Protein 3MY2 (pdb70)

B-factor: mean 43.77, std 11.87, range [20.0, 90.21]

Foldseek 3Di:
DKDKDADDWDADVVQRKIKGAWIWMWDADPVRHTFKIWTARMWMAHPQAIKGAAFIKIATDDPPAQFGIKTFGIKDAGPVFQKIKDQAWMKTQGDPWIKIEGMIDGSVVNDDDHDGPMDIPVDD

GO terms:
  GO:0042802 identical protein binding (F, IPI)
  GO:0005515 protein binding (F, IPI)
  GO:0005886 plasma membrane (C, IDA)
  GO:0016020 membrane (C, IDA)
  GO:0030288 outer membrane-bounded periplasmic space (C, IDA)
  GO:1990351 transporter complex (C, IDA)
  GO:0017089 glycol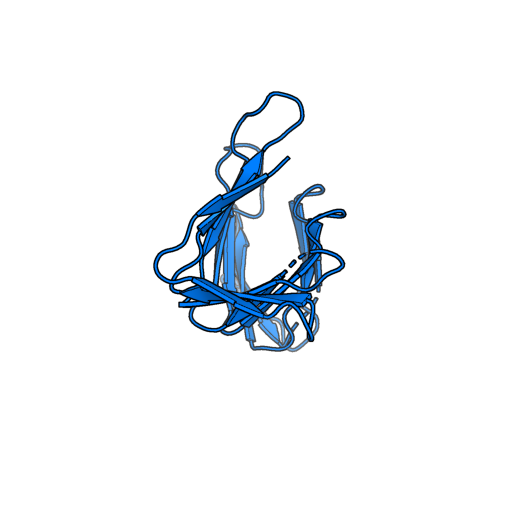ipid transfer activity (F, IMP)
  GO:0015920 lipopolysaccharide transport (P, IMP)

Secondary structure (DSSP, 8-state):
-EEEE-SSEEEETTTTEEEEES-EEEEE-TT--EEEEEE-SEEEE-TT--EEEEEEEEEE-SSS-SEEEEEEEEEEE-TTT-EEE-SSEEEEEESS-EEEEE--EETTTTEE---EEEEETT--

Nearest PDB structures (foldseek):
  3my2-assembly1_A  TM=1.008E+00  e=7.962E-23  Escherichia coli str. K-12 substr. MG1655
  4b54-assembly1_B  TM=1.001E+00  e=1.037E-19  Escherichia coli
  6mit-assembly2_H  TM=9.688E-01  e=2.157E-16  Enterobacter cloacae subsp. cloacae ATCC 13047
  6mjp-assembly1_C  TM=9.507E-01  e=2.304E-07  Vibrio cholerae
  6mjp-assembly1_G  TM=6.321E-01  e=1.123E-01  Vibrio cholerae

Sequence (124 aa):
SYRLIAQQHVEYYSDDQAVSWFTQPVLTTFDKDKIPTWSVKADKAKLTNDRLYLYGHVEVNALVPDSQLRRITTDNAQINLVTQDVTSEDLVTLYGTTFNSSGLKRGNLRSKNAELIEKVRTSYEI

Organism: Escherichia coli (strain K12) (NCBI:txid83333)

InterPro domains:
  IPR010664 Lipopolysaccharide assembly, LptC-related [PF06835] (9-183)
  IPR026265 Lipopolysaccharide export system protein LptC [MF_01915] (5-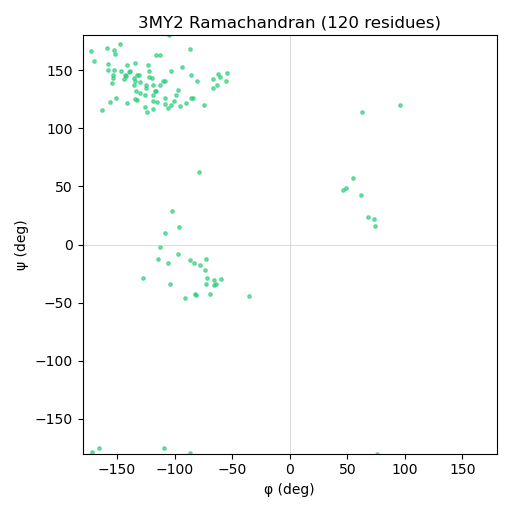185)
  IPR026265 Lipopolysaccharide export system protein LptC [PIRSF028513] (1-185)
  IPR026265 Lipopolysaccharide export system protein LptC [TIGR04409] (6-182)
  IPR052363 Lipopolysaccharide export system LptC [PTHR37481] (1-187)

Radius of gyration: 14.78 Å; Cα contacts (8 Å, |Δi|>4): 318; chains: 1; bounding box: 48×32×33 Å

Structure (mmCIF, N/CA/C/O backbone):
data_3MY2
#
_entry.id   3MY2
#
_cell.length_a   94.210
_cell.length_b   94.210
_cell.length_c   60.440
_cell.angle_alpha   90.00
_cell.angle_beta   90.00
_cell.angle_gamma   90.00
#
_symmetry.space_group_name_H-M   'P 43 21 2'
#
loop_
_entity.id
_entity.type
_entity.pdbx_description
1 polymer 'Lipopolysaccharide export system protein lptC'
2 water water
#
loop_
_atom_site.group_PDB
_atom_site.id
_atom_site.type_symbol
_atom_site.label_atom_id
_atom_site.label_alt_id
_atom_site.label_comp_id
_atom_site.label_asym_id
_atom_site.label_entity_id
_atom_site.label_seq_id
_atom_site.pdbx_PDB_ins_code
_atom_site.Cartn_x
_atom_site.Cartn_y
_atom_site.Cartn_z
_atom_site.occupancy
_atom_site.B_iso_or_equiv
_atom_site.auth_seq_id
_atom_site.auth_comp_id
_atom_site.auth_asym_id
_atom_site.auth_atom_id
_atom_site.pdbx_PDB_model_num
ATOM 1 N N . SER A 1 43 ? 12.975 27.978 10.968 1.00 55.72 59 SER A N 1
ATOM 2 C CA . SER A 1 43 ? 12.897 26.530 11.337 1.00 53.13 59 SER A CA 1
ATOM 3 C C . SER A 1 43 ? 11.694 25.862 10.604 1.00 49.09 59 SER A C 1
ATOM 4 O O . SER A 1 43 ? 10.548 26.336 10.663 1.00 46.16 59 SER A O 1
ATOM 7 N N . TYR A 1 44 ? 11.966 24.773 9.885 1.00 45.06 60 TYR A N 1
ATOM 8 C CA . TYR A 1 44 ? 10.906 24.025 9.221 1.00 40.60 60 TYR A CA 1
ATOM 9 C C . TYR A 1 44 ? 11.251 22.555 9.070 1.00 40.04 60 TYR A C 1
ATOM 10 O O . TYR A 1 44 ? 12.421 22.152 9.186 1.00 39.91 60 TYR A O 1
ATOM 19 N N . ARG A 1 45 ? 10.217 21.761 8.784 1.00 38.30 61 ARG A N 1
ATOM 20 C CA 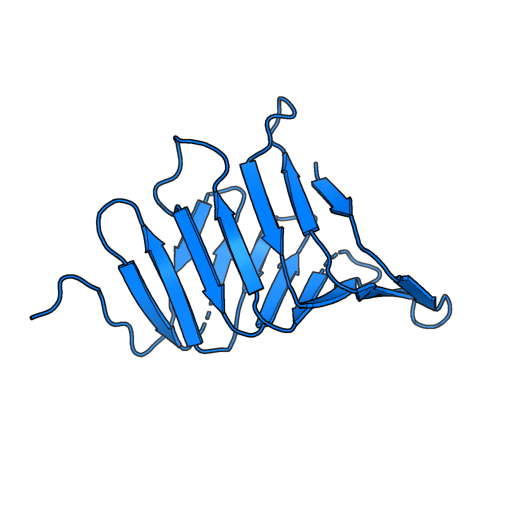. ARG A 1 45 ? 10.359 20.345 8.518 1.00 37.28 61 ARG A CA 1
ATOM 21 C C . ARG A 1 45 ? 9.614 20.050 7.233 1.00 35.55 61 ARG A C 1
ATOM 22 O O . ARG A 1 45 ? 8.487 20.566 6.974 1.00 32.00 61 ARG A O 1
ATOM 30 N N . LEU A 1 46 ? 10.202 19.199 6.407 1.00 35.21 62 LEU A N 1
ATOM 31 C CA . LEU A 1 46 ? 9.482 18.778 5.205 1.00 34.79 62 LEU A CA 1
ATOM 32 C C . LEU A 1 46 ? 9.410 17.232 5.131 1.00 36.15 62 LEU A C 1
ATOM 33 O O . LEU A 1 46 ? 10.451 16.571 5.063 1.00 36.03 62 LEU A O 1
ATOM 38 N N . ILE A 1 47 ? 8.190 16.669 5.145 1.00 36.86 63 ILE A N 1
ATOM 39 C CA . ILE A 1 47 ? 7.972 15.206 5.169 1.00 39.30 63 ILE A CA 1
ATOM 40 C C . ILE A 1 47 ? 7.332 14.895 3.800 1.00 39.32 63 ILE A C 1
ATOM 41 O O . ILE A 1 47 ? 6.538 15.673 3.331 1.00 38.38 63 ILE A O 1
ATOM 46 N N . ALA A 1 48 ? 7.734 13.832 3.107 1.00 38.27 64 ALA A N 1
ATOM 47 C CA . ALA A 1 48 ? 6.985 13.438 1.912 1.00 37.22 64 ALA A CA 1
ATOM 48 C C . ALA A 1 48 ? 7.014 11.918 1.708 1.00 37.91 64 ALA A C 1
ATOM 49 O O . ALA A 1 48 ? 7.739 11.240 2.425 1.00 38.03 64 ALA A O 1
ATOM 51 N N . GLN A 1 49 ? 6.240 11.382 0.744 1.00 38.20 65 GLN A N 1
ATOM 52 C CA A GLN A 1 49 ? 6.288 9.959 0.357 0.60 40.42 65 GLN A CA 1
ATOM 53 C CA B GLN A 1 49 ? 6.367 9.965 0.429 0.40 39.56 65 GLN A CA 1
ATOM 54 C C . GLN A 1 49 ? 7.438 9.885 -0.666 1.00 40.03 65 GLN A C 1
ATOM 55 O O . GLN A 1 49 ? 8.611 10.247 -0.426 1.00 42.26 65 GLN A O 1
ATOM 66 N N . HIS A 1 50 ? 7.166 9.497 -1.874 1.00 39.95 66 HIS A N 1
ATOM 67 C CA . HIS A 1 50 ? 8.273 9.370 -2.803 1.00 37.63 66 HIS A CA 1
ATOM 68 C C . HIS A 1 50 ? 9.150 10.687 -2.940 1.00 36.44 66 HIS A C 1
ATOM 69 O O . HIS A 1 50 ? 8.626 11.836 -2.861 1.00 36.55 66 HIS A O 1
ATOM 76 N N . VAL A 1 51 ? 10.461 10.548 -3.191 1.00 33.83 67 VAL A N 1
ATOM 77 C CA . VAL A 1 51 ? 11.317 11.687 -3.460 1.00 31.23 67 VAL A CA 1
ATOM 78 C C . VAL A 1 51 ? 12.323 11.253 -4.503 1.00 33.61 67 VAL A C 1
ATOM 79 O O . VAL A 1 51 ? 12.797 10.076 -4.484 1.00 33.50 67 VAL A O 1
ATOM 83 N N . GLU A 1 52 ? 12.639 12.182 -5.416 1.00 32.47 68 GLU A N 1
ATOM 84 C CA . GLU A 1 52 ? 13.747 11.970 -6.340 1.00 33.86 68 GLU A CA 1
ATOM 85 C C . GLU A 1 52 ? 14.638 13.195 -6.313 1.00 33.22 68 GLU A C 1
ATOM 86 O O . GLU A 1 52 ? 14.158 14.303 -6.450 1.00 32.59 68 GLU A O 1
ATOM 92 N N . TYR A 1 53 ? 15.946 12.996 -6.149 1.00 34.28 69 TYR A N 1
ATOM 93 C CA . TYR A 1 53 ? 16.894 14.082 -6.167 1.00 34.97 69 TYR A CA 1
ATOM 94 C C . TYR A 1 53 ? 17.809 13.854 -7.348 1.00 37.83 69 TYR A C 1
ATOM 95 O O . TYR A 1 53 ? 18.355 12.723 -7.481 1.00 40.32 69 TYR A O 1
ATOM 104 N N . TYR A 1 54 ? 18.038 14.900 -8.161 1.00 37.44 70 TYR A N 1
ATOM 105 C CA . TYR A 1 54 ? 18.914 14.810 -9.337 1.00 40.52 70 TYR A CA 1
ATOM 106 C C . TYR A 1 54 ? 20.035 15.806 -9.101 1.00 42.34 70 TYR A C 1
ATOM 107 O O . TYR A 1 54 ? 19.765 17.006 -8.980 1.00 42.31 70 TYR A O 1
ATOM 116 N N . SER A 1 55 ? 21.268 15.331 -8.997 1.00 42.25 71 SER A N 1
ATOM 117 C CA . SER A 1 55 ? 22.340 16.178 -8.566 1.00 43.64 71 SER A CA 1
ATOM 118 C C . SER A 1 55 ? 22.753 17.221 -9.657 1.00 49.03 71 SER A C 1
ATOM 119 O O . SER A 1 55 ? 23.273 18.281 -9.272 1.00 49.03 71 SER A O 1
ATOM 122 N N . ASP A 1 56 ? 22.570 16.889 -10.964 1.00 51.47 72 ASP A N 1
ATOM 123 C CA A ASP A 1 56 ? 22.959 17.786 -12.064 0.50 55.51 72 ASP A CA 1
ATOM 124 C CA B ASP A 1 56 ? 22.962 17.779 -12.058 0.50 55.20 72 ASP A CA 1
ATOM 125 C C . ASP A 1 56 ? 22.106 19.062 -12.040 1.00 56.38 72 ASP A C 1
ATOM 126 O O . ASP A 1 56 ? 22.637 20.172 -12.194 1.00 58.94 72 ASP A O 1
ATOM 135 N N . GLN A 1 57 ? 20.797 18.909 -11.803 1.00 54.91 73 GLN A N 1
ATOM 136 C CA . GLN A 1 57 ? 19.897 20.042 -11.746 1.00 55.79 73 GLN A CA 1
ATOM 137 C C . GLN A 1 57 ? 19.874 20.642 -10.318 1.00 54.15 73 GLN A C 1
ATOM 138 O O . GLN A 1 57 ? 19.379 21.741 -10.137 1.00 55.10 73 GLN A O 1
ATOM 144 N N . ALA A 1 58 ? 20.417 19.919 -9.328 1.00 52.08 74 ALA A N 1
ATOM 145 C CA . ALA A 1 58 ? 20.235 20.171 -7.887 1.00 49.39 74 ALA A CA 1
ATOM 146 C C . ALA A 1 58 ? 18.757 20.439 -7.464 1.00 47.87 74 ALA A C 1
ATOM 147 O O . ALA A 1 58 ? 18.491 21.397 -6.719 1.00 47.92 74 ALA A O 1
ATOM 149 N N . VAL A 1 59 ? 17.814 19.593 -7.939 1.00 45.96 75 VAL A N 1
ATOM 150 C CA . VAL A 1 59 ? 16.396 19.678 -7.554 1.00 44.27 75 VAL A CA 1
ATOM 151 C C . VAL A 1 59 ? 15.883 18.380 -6.939 1.00 43.12 75 VAL A C 1
ATOM 152 O O . VAL A 1 59 ? 16.341 17.274 -7.326 1.00 43.08 75 VAL A O 1
ATOM 156 N N . SER A 1 60 ? 14.992 18.513 -5.950 1.00 40.76 76 SER A N 1
ATOM 157 C CA . SER A 1 60 ? 14.258 17.388 -5.394 1.00 39.44 76 SER A CA 1
ATOM 158 C C . SER A 1 60 ? 12.811 17.524 -5.806 1.00 37.84 76 SER A C 1
ATOM 159 O O . SER A 1 60 ? 12.255 18.640 -5.760 1.00 36.32 76 SER A O 1
ATOM 162 N N . TRP A 1 61 ? 12.184 16.393 -6.130 1.00 36.10 77 TRP A N 1
ATOM 163 C CA . TRP A 1 61 ? 10.751 16.310 -6.413 1.00 33.81 77 TRP A CA 1
ATOM 164 C C . TRP A 1 61 ? 10.143 15.456 -5.342 1.00 33.84 77 TRP A C 1
ATOM 165 O O . TRP A 1 61 ? 10.562 14.311 -5.190 1.00 34.84 77 TRP A O 1
ATOM 176 N N . PHE A 1 62 ? 9.161 16.004 -4.614 1.00 32.36 78 PHE A N 1
ATOM 177 C CA . PHE A 1 62 ? 8.438 15.303 -3.560 1.00 33.22 78 PHE A CA 1
ATOM 178 C C . PHE A 1 62 ? 6.979 14.944 -3.942 1.00 33.63 78 PHE A C 1
ATOM 179 O O . PHE A 1 62 ? 6.269 15.773 -4.575 1.00 35.07 78 PHE A O 1
ATOM 187 N N . THR A 1 63 ? 6.535 13.741 -3.531 1.00 33.52 79 THR A N 1
ATOM 188 C CA . THR A 1 63 ? 5.143 13.303 -3.679 1.00 33.41 79 THR A CA 1
ATOM 189 C C . THR A 1 63 ? 4.443 13.489 -2.322 1.00 34.05 79 THR A C 1
ATOM 190 O O . THR A 1 63 ? 4.934 13.023 -1.288 1.00 33.70 79 THR A O 1
ATOM 194 N N . GLN A 1 64 ? 3.354 14.247 -2.333 1.00 32.62 80 GLN A N 1
ATOM 195 C CA . GLN A 1 64 ? 2.609 14.560 -1.122 1.00 35.08 80 GLN A CA 1
ATOM 196 C C . GLN A 1 64 ? 3.459 15.175 -0.038 1.00 32.79 80 GLN A C 1
ATOM 197 O O . GLN A 1 64 ? 3.500 14.631 1.049 1.00 34.54 80 GLN A O 1
ATOM 203 N N . PRO A 1 65 ? 4.130 16.306 -0.327 1.00 31.77 81 PRO A N 1
ATOM 204 C CA . PRO A 1 65 ? 4.888 17.012 0.745 1.00 31.16 81 PRO A CA 1
ATOM 205 C C . PRO A 1 65 ? 3.948 17.588 1.798 1.00 31.62 81 PRO A C 1
ATOM 206 O O . PRO A 1 65 ? 2.815 18.057 1.472 1.00 32.06 81 PRO A O 1
ATOM 210 N N . VAL A 1 66 ? 4.378 17.529 3.051 1.00 32.88 82 VAL A N 1
ATOM 211 C CA . VAL A 1 66 ? 3.764 18.259 4.149 1.00 32.02 82 VAL A CA 1
ATOM 212 C C . VAL A 1 66 ? 4.944 19.068 4.724 1.00 32.21 82 VAL A C 1
ATOM 213 O O . VAL A 1 66 ? 5.882 18.494 5.250 1.00 32.21 82 VAL A O 1
ATOM 217 N N . LEU A 1 67 ? 4.870 20.389 4.609 1.00 31.04 83 LEU A N 1
ATOM 218 C CA . LEU A 1 67 ? 5.821 21.312 5.216 1.00 32.19 83 LEU A CA 1
ATOM 219 C C . LEU A 1 67 ? 5.248 21.829 6.561 1.00 34.56 83 LEU A C 1
ATOM 220 O O . LEU A 1 67 ? 4.077 22.272 6.626 1.00 34.86 83 LEU A O 1
ATOM 225 N N . THR A 1 68 ? 6.056 21.813 7.620 1.00 34.87 84 THR A N 1
ATOM 226 C CA . THR A 1 68 ? 5.670 22.428 8.879 1.00 36.88 84 THR A CA 1
ATOM 227 C C . THR A 1 68 ? 6.711 23.555 9.159 1.00 38.37 84 THR A C 1
ATOM 228 O O . THR A 1 68 ? 7.913 23.268 9.211 1.00 39.11 84 THR A O 1
ATOM 232 N N . THR A 1 69 ? 6.270 24.806 9.340 1.00 38.01 85 THR A N 1
ATOM 233 C CA . THR A 1 69 ? 7.144 25.874 9.830 1.00 40.44 85 THR A CA 1
ATOM 234 C C . THR A 1 69 ? 7.017 25.980 11.364 1.00 44.29 85 THR A C 1
ATOM 235 O O . THR A 1 69 ? 5.998 25.566 11.920 1.00 45.76 85 THR A O 1
ATOM 239 N N . PHE A 1 70 ? 8.057 26.451 12.069 1.00 48.01 86 PHE A N 1
ATOM 240 C CA . PHE A 1 70 ? 8.075 26.484 13.567 1.00 53.21 86 PHE A CA 1
ATOM 241 C C . PHE A 1 70 ? 8.544 27.876 13.992 1.00 57.64 86 PHE A C 1
ATOM 242 O O . PHE A 1 70 ? 9.364 28.452 13.278 1.00 59.16 86 PHE A O 1
ATOM 250 N N . ASP A 1 71 ? 8.050 28.431 15.102 1.00 61.39 87 ASP A N 1
ATOM 251 C CA . ASP A 1 71 ? 8.560 29.750 15.580 1.00 65.75 87 ASP A CA 1
ATOM 252 C C . ASP A 1 71 ? 9.798 29.629 16.478 1.00 70.34 87 ASP A C 1
ATOM 253 O O . ASP A 1 71 ? 10.256 28.500 16.793 1.00 71.88 87 ASP A O 1
ATOM 258 N N . LYS A 1 72 ? 10.283 30.798 16.944 1.00 73.53 88 LYS A N 1
ATOM 259 C CA . LYS A 1 72 ? 11.436 30.911 17.857 1.00 76.64 88 LYS A CA 1
ATOM 260 C C . LYS A 1 72 ? 11.457 29.756 18.850 1.00 78.17 88 LYS A C 1
ATOM 261 O O . LYS A 1 72 ? 12.515 29.224 19.103 1.00 81.26 88 LYS A O 1
ATOM 267 N N . ASP A 1 73 ? 10.314 29.382 19.445 1.00 77.29 89 ASP A N 1
ATOM 268 C CA . ASP A 1 73 ? 10.260 28.336 20.518 1.00 78.73 89 ASP A CA 1
ATOM 269 C C . ASP A 1 73 ? 9.904 26.917 20.026 1.00 76.03 89 ASP A C 1
ATOM 270 O O . ASP A 1 73 ? 9.544 26.059 20.847 1.00 77.71 89 ASP A O 1
ATOM 275 N N . LYS A 1 74 ? 9.987 26.669 18.705 1.00 71.26 90 LYS A N 1
ATOM 276 C CA . LYS A 1 74 ? 9.736 25.336 18.161 1.00 68.87 90 LYS A CA 1
ATOM 277 C C . LYS A 1 74 ? 8.244 24.906 18.311 1.00 67.15 90 LYS A C 1
ATOM 278 O O . LYS A 1 74 ? 7.904 23.712 18.341 1.00 68.25 90 LYS A O 1
ATOM 284 N N . ILE A 1 75 ? 7.366 25.896 18.418 1.00 65.42 91 ILE A N 1
ATOM 285 C CA . ILE A 1 75 ? 5.920 25.696 18.377 1.00 62.25 91 ILE A CA 1
ATOM 286 C C . ILE A 1 75 ? 5.520 25.693 16.884 1.00 56.50 91 ILE A C 1
ATOM 287 O O . ILE A 1 75 ? 5.894 26.614 16.158 1.00 52.68 91 ILE A O 1
ATOM 292 N N . PRO A 1 76 ? 4.816 24.623 16.422 1.00 54.01 92 PRO A N 1
ATOM 293 C CA . PRO A 1 76 ? 4.405 24.550 15.013 1.00 49.82 92 PRO A CA 1
ATOM 294 C C . PRO A 1 76 ? 3.451 25.708 14.722 1.00 49.04 92 PRO A C 1
ATOM 295 O O . PRO A 1 76 ? 2.627 26.043 15.593 1.00 51.83 92 PRO A O 1
ATOM 299 N N . THR A 1 77 ? 3.599 26.375 13.578 1.00 45.46 93 THR A N 1
ATOM 300 C CA . THR A 1 77 ? 2.784 27.576 13.288 1.00 44.57 93 THR A CA 1
ATOM 301 C C . THR A 1 77 ? 2.051 27.537 11.950 1.00 39.73 93 THR A C 1
ATOM 302 O O . THR A 1 77 ? 1.014 28.154 11.828 1.00 39.22 93 THR A O 1
ATOM 306 N N . TRP A 1 78 ? 2.582 26.834 10.958 1.00 36.82 94 TRP A N 1
ATOM 307 C CA . TRP A 1 78 ? 1.868 26.686 9.696 1.00 35.15 94 TRP A CA 1
ATOM 308 C C . TRP A 1 78 ? 2.108 25.301 9.161 1.00 36.08 94 TRP A C 1
ATOM 309 O O . TRP A 1 78 ? 3.224 24.722 9.309 1.00 35.99 94 TRP A O 1
ATOM 320 N N . SER A 1 79 ? 1.079 24.780 8.500 1.00 34.15 95 SER A N 1
ATOM 321 C CA . SER A 1 79 ? 1.208 23.499 7.848 1.00 35.55 95 SER A CA 1
ATOM 322 C C . SER A 1 79 ? 0.957 23.787 6.351 1.00 32.94 95 SER A C 1
ATOM 323 O O . SER A 1 79 ? 0.061 24.574 6.018 1.00 31.99 95 SER A O 1
ATOM 326 N N . VAL A 1 80 ? 1.731 23.212 5.442 1.00 32.12 96 VAL A N 1
ATOM 327 C CA . VAL A 1 80 ? 1.487 23.475 4.000 1.00 30.12 96 VAL A CA 1
ATOM 328 C C . VAL A 1 80 ? 1.530 22.146 3.269 1.00 32.45 96 VAL A C 1
ATOM 329 O O . VAL A 1 80 ? 2.541 21.409 3.369 1.00 34.83 96 VAL A O 1
ATOM 333 N N . LYS A 1 81 ? 0.474 21.813 2.524 1.00 32.95 97 LYS A N 1
ATOM 334 C CA . LYS A 1 81 ? 0.359 20.504 1.853 1.00 34.83 97 LYS A CA 1
ATOM 335 C C . LYS A 1 81 ? 0.166 20.781 0.355 1.00 33.38 97 LYS A C 1
ATOM 336 O O . LYS A 1 81 ? -0.412 21.815 0.014 1.00 32.90 97 LYS A O 1
ATOM 342 N N . ALA A 1 82 ? 0.549 19.834 -0.507 1.00 31.60 98 ALA A N 1
ATOM 343 C CA . ALA A 1 82 ? 0.218 19.896 -1.900 1.00 30.28 98 ALA A CA 1
ATOM 344 C C . ALA A 1 82 ? 0.323 18.496 -2.482 1.00 31.66 98 ALA A C 1
ATOM 345 O O . ALA A 1 82 ? 0.835 17.606 -1.805 1.00 32.15 98 ALA A O 1
ATOM 347 N N . ASP A 1 83 ? -0.155 18.257 -3.719 1.00 32.09 99 ASP A N 1
ATOM 348 C CA . ASP A 1 83 ? 0.022 16.920 -4.310 1.00 33.77 99 ASP A CA 1
ATOM 349 C C . ASP A 1 83 ? 1.485 16.619 -4.567 1.00 33.63 99 ASP A C 1
ATOM 350 O O . ASP A 1 83 ? 1.930 15.493 -4.441 1.00 35.21 99 ASP A O 1
ATOM 355 N N . LYS A 1 84 ? 2.237 17.637 -4.929 1.00 33.75 100 LYS A N 1
ATOM 356 C CA . LYS A 1 84 ? 3.601 17.466 -5.415 1.00 35.90 100 LYS A CA 1
ATOM 357 C C . LYS A 1 84 ? 4.384 18.803 -5.224 1.00 35.13 100 LYS A C 1
ATOM 358 O O . LYS A 1 84 ? 3.759 19.891 -5.041 1.00 36.17 100 LYS A O 1
ATOM 364 N N . ALA A 1 85 ? 5.712 18.747 -5.118 1.00 34.98 101 ALA A N 1
ATOM 365 C CA . ALA A 1 85 ? 6.510 19.975 -4.916 1.00 33.39 101 ALA A CA 1
ATOM 366 C C . ALA A 1 85 ? 7.905 19.753 -5.492 1.00 35.20 101 ALA A C 1
ATOM 367 O O . ALA A 1 85 ? 8.414 18.606 -5.501 1.00 36.39 101 ALA A O 1
ATOM 369 N N . LYS A 1 86 ? 8.529 20.839 -5.959 1.00 34.93 102 LYS A N 1
ATOM 370 C CA . LYS A 1 86 ? 9.894 20.859 -6.425 1.00 34.47 102 LYS A CA 1
ATOM 371 C C . LYS A 1 86 ? 10.665 21.827 -5.536 1.00 36.21 102 LYS A C 1
ATOM 372 O O . LYS A 1 86 ? 10.226 22.986 -5.314 1.00 35.67 102 LYS A O 1
ATOM 378 N N . LEU A 1 87 ? 11.801 21.350 -5.000 1.00 36.59 103 LEU A N 1
ATOM 379 C CA . LEU A 1 87 ? 12.680 22.129 -4.162 1.00 37.56 103 LEU A CA 1
ATOM 380 C C . LEU A 1 87 ? 13.943 22.441 -4.948 1.00 39.49 103 LEU A C 1
ATOM 381 O O . LEU A 1 87 ? 14.635 21.524 -5.416 1.00 40.15 103 LEU A O 1
ATOM 386 N N . THR A 1 88 ? 14.227 23.737 -5.122 1.00 41.06 104 THR A N 1
ATOM 387 C CA . THR A 1 88 ? 15.406 24.190 -5.810 1.00 44.04 104 THR A CA 1
ATOM 388 C C . THR A 1 88 ? 16.612 24.296 -4.846 1.00 46.65 104 THR A C 1
ATOM 389 O O . THR A 1 88 ? 16.509 24.197 -3.610 1.00 45.69 104 THR A O 1
ATOM 393 N N . ASN A 1 89 ? 17.764 24.459 -5.445 1.00 50.46 105 ASN A N 1
ATOM 394 C CA . ASN A 1 89 ? 19.009 24.609 -4.744 1.00 55.55 105 ASN A CA 1
ATOM 395 C C . ASN A 1 89 ? 18.984 25.842 -3.810 1.00 57.10 105 ASN A C 1
ATOM 396 O O . ASN A 1 89 ? 19.682 25.858 -2.795 1.00 59.77 105 ASN A O 1
ATOM 401 N N . ASP A 1 90 ? 18.225 26.888 -4.140 1.00 55.49 106 ASP A N 1
ATOM 402 C CA . ASP A 1 90 ? 18.203 28.050 -3.257 1.00 55.85 106 ASP A CA 1
ATOM 403 C C . ASP A 1 90 ? 16.952 28.157 -2.361 1.00 53.24 106 ASP A C 1
ATOM 404 O O . ASP A 1 90 ? 16.513 29.262 -1.996 1.00 52.52 106 ASP A O 1
ATOM 409 N N . ARG A 1 91 ? 16.389 26.982 -2.036 1.00 50.24 107 ARG A N 1
ATOM 410 C CA . ARG A 1 91 ? 15.358 26.848 -1.042 1.00 48.92 107 ARG A CA 1
ATOM 411 C C . ARG A 1 91 ? 14.169 27.656 -1.547 1.00 47.07 107 ARG A C 1
ATOM 412 O O . ARG A 1 91 ? 13.261 28.053 -0.830 1.00 44.07 107 ARG A O 1
ATOM 428 N N . LEU A 1 93 ? 10.411 26.471 -2.733 1.00 31.52 109 LEU A N 1
ATOM 429 C CA . LEU A 1 93 ? 9.522 25.305 -2.836 1.00 29.85 109 LEU A CA 1
ATOM 430 C C . LEU A 1 93 ? 8.394 25.639 -3.792 1.00 30.67 109 LEU A C 1
ATOM 431 O O . LEU A 1 93 ? 7.579 26.525 -3.503 1.00 31.04 109 LEU A O 1
ATOM 436 N N . TYR A 1 94 ? 8.320 24.943 -4.924 1.00 30.67 110 TYR A N 1
ATOM 437 C CA . TYR A 1 94 ? 7.163 25.147 -5.832 1.00 30.12 110 TYR A CA 1
ATOM 438 C C . TYR A 1 94 ? 6.180 23.990 -5.529 1.00 30.37 110 TYR A C 1
ATOM 439 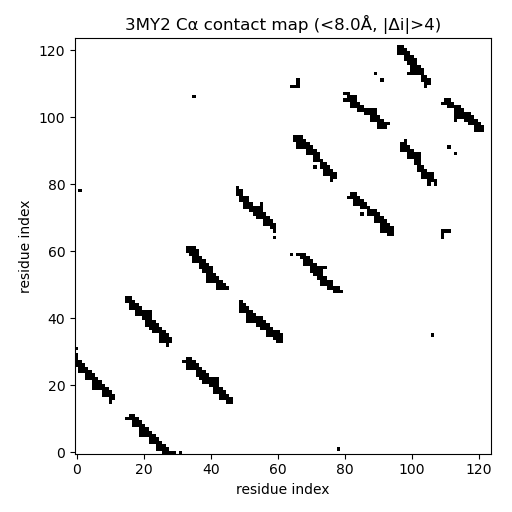O O . TYR A 1 94 ? 6.570 22.798 -5.576 1.00 28.47 110 TYR A O 1
ATOM 448 N N . LEU A 1 95 ? 4.921 24.346 -5.288 1.00 28.55 111 LEU A N 1
ATOM 449 C CA . LEU A 1 95 ? 3.900 23.430 -4.807 1.00 29.76 111 LEU A CA 1
ATOM 450 C C . LEU A 1 95 ? 2.865 23.330 -5.871 1.00 30.56 111 LEU A C 1
ATOM 451 O O . LEU A 1 95 ? 2.425 24.368 -6.456 1.00 32.80 111 LEU A O 1
ATOM 456 N N . TYR A 1 96 ? 2.493 22.092 -6.184 1.00 30.54 112 TYR A N 1
ATOM 457 C CA . TYR A 1 96 ? 1.551 21.890 -7.314 1.00 33.03 112 TYR A CA 1
ATOM 458 C C . TYR A 1 96 ? 0.439 20.925 -6.896 1.00 32.51 112 TYR A C 1
ATOM 459 O O . TYR A 1 96 ? 0.744 19.764 -6.547 1.00 32.33 112 TYR A O 1
ATOM 468 N N . GLY A 1 97 ? -0.799 21.385 -7.037 1.00 32.31 113 GLY A N 1
ATOM 469 C CA . GLY A 1 97 ? -2.017 20.563 -6.900 1.00 31.29 113 GLY A CA 1
ATOM 470 C C . GLY A 1 97 ? -2.559 20.703 -5.504 1.00 30.97 113 GLY A C 1
ATOM 471 O O . GLY A 1 97 ? -1.865 20.387 -4.533 1.00 29.66 113 GLY A O 1
ATOM 472 N N . HIS A 1 98 ? -3.786 21.180 -5.379 1.00 31.78 114 HIS A N 1
ATOM 473 C CA . HIS A 1 98 ? -4.473 21.158 -4.097 1.00 33.40 114 HIS A CA 1
ATOM 474 C C . HIS A 1 98 ? -3.616 21.713 -2.979 1.00 32.30 114 HIS A C 1
ATOM 475 O O . HIS A 1 98 ? -3.541 21.135 -1.908 1.00 34.56 114 HIS A O 1
ATOM 482 N N . VAL A 1 99 ? -3.017 22.864 -3.203 1.00 32.33 115 VAL A N 1
ATOM 483 C CA . VAL A 1 99 ? -2.276 23.503 -2.157 1.00 30.78 115 VAL A CA 1
ATOM 484 C C . VAL A 1 99 ? -3.149 23.988 -0.991 1.00 33.14 115 VAL A C 1
ATOM 485 O O . VAL A 1 99 ? -4.171 24.693 -1.174 1.00 34.20 115 VAL A O 1
ATOM 489 N N . GLU A 1 100 ? -2.686 23.701 0.227 1.00 32.69 116 GLU A N 1
ATOM 490 C CA . GLU A 1 100 ? -3.443 24.108 1.332 1.00 34.44 116 GLU A CA 1
ATOM 491 C C . GLU A 1 100 ? -2.505 24.593 2.437 1.00 34.32 116 GLU A C 1
ATOM 492 O O . GLU A 1 100 ? -1.630 23.842 2.848 1.00 34.69 116 GLU A O 1
ATOM 498 N N . VAL A 1 101 ? -2.667 25.855 2.874 1.00 32.19 117 VAL A N 1
ATOM 499 C CA . VAL A 1 101 ? -1.910 26.376 3.976 1.00 31.98 117 VAL A CA 1
ATOM 500 C C . VAL A 1 101 ? -2.846 26.536 5.183 1.00 35.23 117 VAL A C 1
ATOM 501 O O . VAL A 1 101 ? -3.882 27.220 5.029 1.00 36.28 117 VAL A O 1
ATOM 505 N N . ASN A 1 102 ? -2.497 25.955 6.358 1.00 34.21 118 ASN A N 1
ATOM 506 C CA . ASN A 1 102 ? -3.306 26.012 7.569 1.00 36.72 118 ASN A CA 1
ATOM 507 C C . ASN A 1 102 ? -2.556 26.554 8.747 1.00 37.07 118 ASN A C 1
ATOM 508 O O . ASN A 1 102 ? -1.394 26.181 8.962 1.00 36.14 118 ASN A O 1
ATOM 513 N N . ALA A 1 103 ? -3.225 27.418 9.511 1.00 36.53 119 ALA A N 1
ATOM 514 C CA . ALA A 1 103 ? -2.605 28.020 10.675 1.00 39.02 119 ALA A CA 1
ATOM 515 C C . ALA A 1 103 ? -2.650 27.049 11.818 1.00 40.81 119 ALA A C 1
ATOM 516 O O . ALA A 1 103 ? -3.624 26.367 11.970 1.00 41.75 119 ALA A O 1
ATOM 518 N N . LEU A 1 104 ? -1.598 26.965 12.620 1.00 42.35 120 LEU A N 1
ATOM 519 C CA . LEU A 1 104 ? -1.537 25.959 13.684 1.00 43.91 120 LEU A CA 1
ATOM 520 C C . LEU A 1 104 ? -1.597 26.633 15.065 1.00 47.49 120 LEU A C 1
ATOM 521 O O . LEU A 1 104 ? -1.573 25.971 16.119 1.00 49.30 120 LEU A O 1
ATOM 526 N N . VAL A 1 105 ? -1.650 27.960 15.060 1.00 47.99 121 VAL A N 1
ATOM 527 C CA . VAL A 1 105 ? -1.745 28.694 16.343 1.00 51.51 121 VAL A CA 1
ATOM 528 C C . VAL A 1 105 ? -2.979 29.589 16.418 1.00 50.21 121 VAL A C 1
ATOM 529 O O . VAL A 1 105 ? -3.425 30.080 15.407 1.00 46.97 121 VAL A O 1
ATOM 533 N N . PRO A 1 106 ? -3.532 29.787 17.629 1.00 53.62 122 PRO A N 1
ATOM 534 C CA . PRO A 1 106 ? -4.775 30.616 17.726 1.00 53.69 122 PRO A CA 1
ATOM 535 C C . PRO A 1 106 ? -4.550 32.101 17.343 1.00 53.74 122 PRO A C 1
ATOM 536 O O . PRO A 1 106 ? -5.427 32.761 16.807 1.00 52.13 122 PRO A O 1
ATOM 540 N N . ASP A 1 107 ? -3.349 32.597 17.596 1.00 56.99 123 ASP A N 1
ATOM 541 C CA . ASP A 1 107 ? -2.925 33.983 17.313 1.00 59.25 123 ASP A CA 1
ATOM 542 C C . ASP A 1 107 ? -2.569 34.232 15.801 1.00 56.74 123 ASP A C 1
ATOM 543 O O . ASP A 1 107 ? -1.389 34.532 15.429 1.00 57.08 123 ASP A O 1
ATOM 548 N N . SER A 1 108 ? -3.568 34.066 14.936 1.00 52.54 124 SER A N 1
ATOM 549 C CA . SER A 1 108 ? -3.418 34.349 13.522 1.00 48.70 124 SER A CA 1
ATOM 550 C C . SER A 1 108 ? -4.801 34.635 12.957 1.00 46.34 124 SER A C 1
ATOM 551 O O . SER A 1 108 ? -5.706 33.803 13.071 1.00 44.86 124 SER A O 1
ATOM 554 N N . GLN A 1 109 ? -4.957 35.816 12.374 1.00 45.74 125 GLN A N 1
ATOM 555 C CA . GLN A 1 109 ? -6.229 36.209 11.739 1.00 45.51 125 GLN A CA 1
ATOM 556 C C . GLN A 1 109 ? -6.523 35.406 10.470 1.00 42.10 125 GLN A C 1
ATOM 557 O O . GLN A 1 109 ? -7.664 34.996 10.258 1.00 42.39 125 GLN A O 1
ATOM 563 N N . LEU A 1 110 ? -5.490 35.208 9.648 1.00 39.89 126 LEU A N 1
ATOM 564 C CA . LEU A 1 110 ? -5.498 34.324 8.485 1.00 36.58 126 LEU A CA 1
ATOM 565 C C . LEU A 1 110 ? -5.427 32.876 8.985 1.00 35.81 126 LEU A C 1
ATOM 566 O O . LEU A 1 110 ? -4.487 32.506 9.689 1.00 36.14 126 LEU A O 1
ATOM 571 N N . ARG A 1 111 ? -6.436 32.079 8.657 1.00 34.82 127 ARG A N 1
ATOM 572 C CA . ARG A 1 111 ? -6.551 30.726 9.173 1.00 35.99 127 ARG A CA 1
ATOM 573 C C . ARG A 1 111 ? -6.166 29.695 8.099 1.00 35.87 127 ARG A C 1
ATOM 574 O O . ARG A 1 111 ? -5.639 28.607 8.407 1.00 35.60 127 ARG A O 1
ATOM 582 N N . ARG A 1 112 ? -6.472 29.999 6.846 1.00 34.98 128 ARG A N 1
ATOM 583 C CA . ARG A 1 112 ? -6.268 29.032 5.791 1.00 35.55 128 ARG A CA 1
ATOM 584 C C . ARG A 1 112 ? -6.163 29.733 4.464 1.00 35.00 128 ARG A C 1
ATOM 585 O O . ARG A 1 112 ? -6.776 30.823 4.273 1.00 35.58 128 ARG A O 1
ATOM 593 N N . ILE A 1 113 ? -5.397 29.123 3.542 1.00 33.71 129 ILE A N 1
ATOM 594 C CA . ILE A 1 113 ? -5.262 29.563 2.130 1.00 29.58 129 ILE A CA 1
ATOM 595 C C . ILE A 1 113 ? -5.356 28.326 1.288 1.00 30.96 129 ILE A C 1
ATOM 596 O O . ILE A 1 113 ? -4.731 27.283 1.664 1.00 29.66 129 ILE A O 1
ATOM 601 N N . THR A 1 114 ? -6.112 28.400 0.158 1.00 31.15 130 THR A N 1
ATOM 602 C CA . THR A 1 114 ? -6.158 27.292 -0.803 1.00 31.19 130 THR A CA 1
ATOM 603 C C . THR A 1 114 ? -5.927 27.847 -2.218 1.00 31.13 130 THR A C 1
ATOM 604 O O . THR A 1 114 ? -6.429 28.959 -2.526 1.00 32.91 130 THR A O 1
ATOM 608 N N . THR A 1 115 ? -5.266 27.077 -3.090 1.00 29.27 131 THR A N 1
ATOM 609 C CA . THR A 1 115 ? -5.008 27.509 -4.479 1.00 31.31 131 THR A CA 1
ATOM 610 C C . THR A 1 115 ? -4.480 26.299 -5.226 1.00 32.10 131 THR A C 1
ATOM 611 O O . THR A 1 115 ? -4.073 25.332 -4.597 1.00 32.61 131 THR A O 1
ATOM 615 N N . ASP A 1 116 ? -4.581 26.260 -6.542 1.00 33.54 132 ASP A N 1
ATOM 616 C CA . ASP A 1 116 ? -4.061 25.113 -7.257 1.00 34.56 132 ASP A CA 1
ATOM 617 C C . ASP A 1 116 ? -2.549 24.910 -7.150 1.00 34.66 132 ASP A C 1
ATOM 618 O O . ASP A 1 116 ? -2.089 23.780 -7.268 1.00 33.76 132 ASP A O 1
ATOM 623 N N . ASN A 1 117 ? -1.795 26.023 -7.068 1.00 34.24 133 ASN A N 1
ATOM 624 C CA . ASN A 1 117 ? -0.318 25.994 -7.113 1.00 34.56 133 ASN A CA 1
ATOM 625 C C . ASN A 1 117 ? 0.255 27.229 -6.348 1.00 33.36 133 ASN A C 1
ATOM 626 O O . ASN A 1 117 ? -0.297 28.325 -6.435 1.00 33.17 133 ASN A O 1
ATOM 631 N N . ALA A 1 118 ? 1.390 27.077 -5.698 1.00 31.37 134 ALA A N 1
ATOM 632 C CA . ALA A 1 118 ? 1.940 28.220 -4.987 1.00 31.18 134 ALA A CA 1
ATOM 633 C C . ALA A 1 118 ? 3.476 28.073 -4.909 1.00 31.35 134 ALA A C 1
ATOM 634 O O . ALA A 1 118 ? 3.992 27.018 -5.229 1.00 29.92 134 ALA A O 1
ATOM 636 N N . GLN A 1 119 ? 4.190 29.137 -4.518 1.00 30.79 135 GLN A N 1
ATOM 637 C CA . GLN A 1 119 ? 5.644 29.106 -4.463 1.00 31.61 135 GLN A CA 1
ATOM 638 C C . GLN A 1 119 ? 5.981 29.727 -3.107 1.00 32.90 135 GLN A C 1
ATOM 639 O O . GLN A 1 119 ? 5.369 30.750 -2.721 1.00 33.87 135 GLN A O 1
ATOM 645 N N . ILE A 1 120 ? 6.864 29.069 -2.341 1.00 32.36 136 ILE A N 1
ATOM 646 C CA . ILE A 1 120 ? 7.295 29.563 -1.042 1.00 33.88 136 ILE A CA 1
ATOM 647 C C . ILE A 1 120 ? 8.805 29.666 -1.014 1.00 33.92 136 ILE A C 1
ATOM 648 O O . ILE A 1 120 ? 9.474 28.747 -1.436 1.00 33.39 136 ILE A O 1
ATOM 653 N N . ASN A 1 121 ? 9.345 30.773 -0.512 1.00 33.83 137 ASN A N 1
ATOM 654 C CA . ASN A 1 121 ? 10.759 30.824 -0.222 1.00 36.57 137 ASN A CA 1
ATOM 655 C C . ASN A 1 121 ? 10.932 30.340 1.234 1.00 37.42 137 ASN A C 1
ATOM 656 O O . ASN A 1 121 ? 10.370 30.943 2.141 1.00 37.76 137 ASN A O 1
ATOM 661 N N . LEU A 1 122 ? 11.717 29.276 1.455 1.00 37.49 138 LEU A N 1
ATOM 662 C CA . LEU A 1 122 ? 11.819 28.616 2.757 1.00 38.25 138 LEU A CA 1
ATOM 663 C C . LEU A 1 122 ? 12.722 29.393 3.746 1.00 41.41 138 LEU A C 1
ATOM 664 O O . LEU A 1 122 ? 12.621 29.177 4.943 1.00 42.81 138 LEU A O 1
ATOM 669 N N . VAL A 1 123 ? 13.557 30.308 3.267 1.00 42.39 139 VAL A N 1
ATOM 670 C CA . VAL A 1 123 ? 14.336 31.195 4.135 1.00 44.77 139 VAL A CA 1
ATOM 671 C C . VAL A 1 123 ? 13.508 32.427 4.616 1.00 45.79 139 VAL A C 1
ATOM 672 O O . VAL A 1 123 ? 13.597 32.821 5.764 1.00 46.74 139 VAL A O 1
ATOM 676 N N . THR A 1 124 ? 12.721 33.069 3.747 1.00 44.42 140 THR A N 1
ATOM 677 C CA . THR A 1 124 ? 12.144 34.351 4.144 1.00 44.40 140 THR A CA 1
ATOM 678 C C . THR A 1 124 ? 10.661 34.140 4.436 1.00 42.51 140 THR A C 1
ATOM 679 O O . THR A 1 124 ? 10.001 35.030 4.954 1.00 44.79 140 THR A O 1
ATOM 683 N N . GLN A 1 125 ? 10.137 33.026 3.981 1.00 39.24 141 GLN A N 1
ATOM 684 C CA . GLN A 1 125 ? 8.775 32.609 4.228 1.00 39.77 141 GLN A CA 1
ATOM 685 C C . GLN A 1 125 ? 7.781 33.437 3.380 1.00 39.21 141 GLN A C 1
ATOM 686 O O . GLN A 1 125 ? 6.563 33.422 3.648 1.00 38.13 141 GLN A O 1
ATOM 692 N N . ASP A 1 126 ? 8.288 34.140 2.349 1.00 38.56 142 ASP A N 1
ATOM 693 C CA . ASP A 1 126 ? 7.393 34.738 1.326 1.00 37.75 142 ASP A CA 1
ATOM 694 C C . ASP A 1 126 ? 6.620 33.646 0.601 1.00 35.52 142 ASP A C 1
ATOM 695 O O . ASP A 1 126 ? 7.154 32.562 0.381 1.00 34.71 142 ASP A O 1
ATOM 700 N N . VAL A 1 127 ? 5.379 33.955 0.208 1.00 34.60 143 VAL A N 1
ATOM 701 C CA . VAL A 1 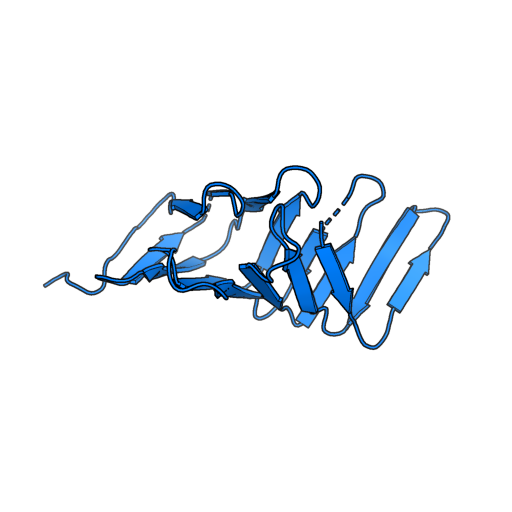127 ? 4.505 33.004 -0.499 1.00 34.29 143 VAL A CA 1
ATOM 702 C C . VAL A 1 127 ? 3.845 33.754 -1.667 1.00 34.10 143 VAL A C 1
ATOM 703 O O . VAL A 1 127 ? 3.461 34.939 -1.536 1.00 34.76 143 VAL A O 1
ATOM 707 N N . THR A 1 128 ? 3.663 33.074 -2.785 1.00 32.43 144 THR A N 1
ATOM 708 C CA . THR A 1 128 ? 2.920 33.683 -3.932 1.00 32.33 144 THR A CA 1
ATOM 709 C C . THR A 1 128 ? 2.028 32.600 -4.605 1.00 31.23 144 THR A C 1
ATOM 710 O O . THR A 1 128 ? 2.321 31.413 -4.525 1.00 30.85 144 THR A O 1
ATOM 714 N N . SER A 1 129 ? 0.957 33.011 -5.261 1.00 30.42 145 SER A N 1
ATOM 715 C CA . SER A 1 129 ? 0.271 32.152 -6.176 1.00 31.39 145 SER A CA 1
ATOM 716 C C . SER A 1 129 ? -0.150 33.063 -7.328 1.00 35.05 145 SER A C 1
ATOM 717 O O . SER A 1 129 ? -0.520 34.270 -7.089 1.00 36.50 145 SER A O 1
ATOM 720 N N . GLU A 1 130 ? -0.131 32.506 -8.540 1.00 33.53 146 GLU A N 1
ATOM 721 C CA . GLU A 1 130 ? -0.567 33.249 -9.693 1.00 37.38 146 GLU A CA 1
ATOM 722 C C . GLU A 1 130 ? -1.933 32.728 -10.214 1.00 38.29 146 GLU A C 1
ATOM 723 O O . GLU A 1 130 ? -2.360 33.084 -11.301 1.00 40.99 146 GLU A O 1
ATOM 729 N N . ASP A 1 131 ? -2.566 31.864 -9.429 1.00 36.79 147 ASP A N 1
ATOM 730 C CA . ASP A 1 131 ? -3.844 31.263 -9.742 1.00 37.76 147 ASP A CA 1
ATOM 731 C C . ASP A 1 131 ? -4.949 31.933 -8.884 1.00 38.28 147 ASP A C 1
ATOM 732 O O . ASP A 1 131 ? -4.694 32.803 -8.031 1.00 36.16 147 ASP A O 1
ATOM 737 N N . LEU A 1 132 ? -6.179 31.479 -9.070 1.00 40.20 148 LEU A N 1
ATOM 738 C CA . LEU A 1 132 ? -7.286 31.782 -8.161 1.00 39.90 148 LEU A CA 1
ATOM 739 C C . LEU A 1 132 ? -6.881 31.360 -6.758 1.00 37.39 148 LEU A C 1
ATOM 740 O O . LEU A 1 132 ? -6.238 30.337 -6.591 1.00 35.74 148 LEU A O 1
ATOM 745 N N . VAL A 1 133 ? -7.231 32.151 -5.743 1.00 36.16 149 VAL A N 1
ATOM 746 C CA . VAL A 1 133 ? -6.861 31.880 -4.382 1.00 33.39 149 VAL A CA 1
ATOM 747 C C . VAL A 1 133 ? -8.046 32.177 -3.433 1.00 36.05 149 VAL A C 1
ATOM 748 O O . VAL A 1 133 ? -8.755 33.154 -3.666 1.00 35.90 149 VAL A O 1
ATOM 752 N N . THR A 1 134 ? -8.162 31.444 -2.304 1.00 36.08 150 THR A N 1
ATOM 753 C CA . THR A 1 134 ? -9.141 31.758 -1.280 1.00 36.40 150 THR A CA 1
ATOM 754 C C . THR A 1 134 ? -8.373 31.898 0.034 1.00 37.03 150 THR A C 1
ATOM 755 O O . THR A 1 134 ? -7.556 31.030 0.387 1.00 35.84 150 THR A O 1
ATOM 759 N N . LEU A 1 135 ? -8.612 33.019 0.715 1.00 36.03 151 LEU A N 1
ATOM 760 C CA . LEU A 1 135 ? -8.051 33.317 2.019 1.00 36.37 151 LEU A CA 1
ATOM 761 C C . LEU A 1 135 ? -9.161 33.140 3.033 1.00 36.89 151 LEU A C 1
ATOM 762 O O . LEU A 1 135 ? -10.164 33.836 2.915 1.00 39.87 151 LEU A O 1
ATOM 767 N N . TYR A 1 136 ? -9.041 32.209 3.988 1.00 36.04 152 TYR A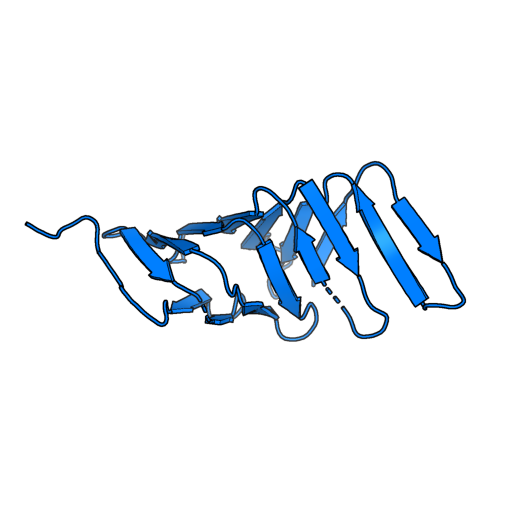 N 1
ATOM 768 C CA . TYR A 1 136 ? -10.031 32.094 5.043 1.00 36.23 152 TYR A CA 1
ATOM 769 C C . TYR A 1 136 ? -9.517 32.888 6.275 1.00 37.18 152 TYR A C 1
ATOM 770 O O . TYR A 1 136 ? -8.415 32.589 6.811 1.00 37.56 152 TYR A O 1
ATOM 779 N N . GLY A 1 137 ? -10.266 33.930 6.715 1.00 37.69 153 GLY A N 1
ATOM 780 C CA . GLY A 1 137 ? -9.875 34.686 7.905 1.00 36.84 153 GLY A CA 1
ATOM 781 C C . GLY A 1 137 ? -10.812 34.423 9.078 1.00 38.55 153 GLY A C 1
ATOM 782 O O . GLY A 1 137 ? -11.705 33.583 9.004 1.00 40.50 153 GLY A O 1
ATOM 783 N N . THR A 1 138 ? -10.595 35.148 10.167 1.00 38.38 154 THR A N 1
ATOM 784 C CA . THR A 1 138 ? -11.391 35.082 11.362 1.00 38.75 154 THR A CA 1
ATOM 785 C C . THR A 1 138 ? -12.768 35.726 11.230 1.00 38.31 154 THR A C 1
ATOM 786 O O . THR A 1 138 ? -13.721 35.273 11.870 1.00 41.04 154 THR A O 1
ATOM 790 N N . THR A 1 139 ? -12.907 36.793 10.452 1.00 35.23 155 THR A N 1
ATOM 791 C CA . THR A 1 139 ? -14.172 37.494 10.446 1.00 34.29 155 THR A CA 1
ATOM 792 C C . THR A 1 139 ? -14.887 37.413 9.075 1.00 33.89 155 THR A C 1
ATOM 793 O O . THR A 1 139 ? -16.066 37.774 8.987 1.00 32.69 155 THR A O 1
ATOM 797 N N . PHE A 1 140 ? -14.162 36.962 8.039 1.00 33.38 156 PHE A N 1
ATOM 798 C CA . PHE A 1 140 ? -14.734 36.748 6.715 1.00 34.83 156 PHE A CA 1
ATOM 799 C C . PHE A 1 140 ? -13.706 36.071 5.845 1.00 35.42 156 PHE A C 1
ATOM 800 O O . PHE A 1 140 ? -12.519 36.035 6.218 1.00 35.43 156 PHE A O 1
ATOM 808 N N . ASN A 1 141 ? -14.157 35.550 4.696 1.00 35.55 157 ASN A N 1
ATOM 809 C CA . ASN A 1 141 ? -13.302 34.891 3.684 1.00 35.08 157 ASN A CA 1
ATOM 810 C C . ASN A 1 141 ? -13.363 35.703 2.404 1.00 35.12 157 ASN A C 1
ATOM 811 O O . ASN A 1 141 ? -14.302 36.509 2.200 1.00 34.81 157 ASN A O 1
ATOM 816 N N . SER A 1 142 ? -12.383 35.445 1.526 1.00 35.40 158 SER A N 1
ATOM 817 C CA . SER A 1 142 ? -12.063 36.296 0.383 1.00 37.69 158 SER A CA 1
ATOM 818 C C . SER A 1 142 ? -11.577 35.422 -0.769 1.00 38.16 158 SER A C 1
ATOM 819 O O . SER A 1 142 ? -10.868 34.460 -0.517 1.00 37.85 158 SER A O 1
ATOM 822 N N . SER A 1 143 ? -11.825 35.839 -2.002 1.00 39.85 159 SER A N 1
ATOM 823 C CA . SER A 1 143 ? -11.345 35.119 -3.174 1.00 42.29 159 SER A CA 1
ATOM 824 C C . SER A 1 143 ? -10.873 36.111 -4.181 1.00 42.94 159 SER A C 1
ATOM 825 O O . SER A 1 143 ? -11.509 37.179 -4.327 1.00 45.44 159 SER A O 1
ATOM 828 N N . GLY A 1 144 ? -9.866 35.737 -4.967 1.00 41.16 160 GLY A N 1
ATOM 829 C CA . GLY A 1 144 ? -9.355 36.630 -5.996 1.00 40.41 160 GLY A CA 1
ATOM 830 C C . GLY A 1 144 ? -8.3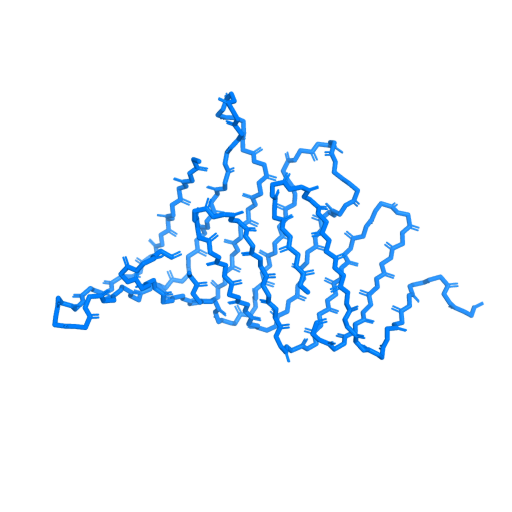63 35.934 -6.883 1.00 40.66 160 GLY A C 1
ATOM 831 O O . GLY A 1 144 ? -8.084 34.732 -6.742 1.00 40.72 160 GLY A O 1
ATOM 832 N N . LEU A 1 145 ? -7.827 36.672 -7.834 1.00 42.28 161 LEU A N 1
ATOM 833 C CA . LEU A 1 145 ? -6.861 36.101 -8.779 1.00 41.71 161 LEU A CA 1
ATOM 834 C C . LEU A 1 145 ? -5.457 36.582 -8.333 1.00 40.73 161 LEU A C 1
ATOM 835 O O . LEU A 1 145 ? -5.219 37.790 -8.191 1.00 39.79 161 LEU A O 1
ATOM 840 N N . LYS A 1 146 ? -4.567 35.614 -8.020 1.00 38.65 162 LYS A N 1
ATOM 841 C CA . LYS A 1 146 ? -3.211 35.877 -7.540 1.00 37.42 162 LYS A CA 1
ATOM 842 C C . LYS A 1 146 ? -3.171 36.313 -6.094 1.00 36.33 162 LYS A C 1
ATOM 843 O O . LYS A 1 146 ? -4.006 37.056 -5.611 1.00 36.22 162 LYS A O 1
ATOM 857 N N . ARG A 1 148 ? 0.024 37.576 -2.843 1.00 38.83 164 ARG A N 1
ATOM 858 C CA . ARG A 1 148 ? 1.415 37.649 -2.314 1.00 41.87 164 ARG A CA 1
ATOM 859 C C . ARG A 1 148 ? 1.242 37.741 -0.793 1.00 40.20 164 ARG A C 1
ATOM 860 O O . ARG A 1 148 ? 0.276 38.328 -0.336 1.00 39.72 164 ARG A O 1
ATOM 868 N N . GLY A 1 149 ? 2.142 37.103 -0.037 1.00 39.71 165 GLY A N 1
ATOM 869 C CA . GLY A 1 149 ? 2.087 37.066 1.413 1.00 37.40 165 GLY A CA 1
ATOM 870 C C . GLY A 1 149 ? 3.356 36.595 2.083 1.00 37.71 165 GLY A C 1
ATOM 871 O O . GLY A 1 149 ? 4.357 36.334 1.449 1.00 36.40 165 GLY A O 1
ATOM 872 N N . ASN A 1 150 ? 3.289 36.453 3.392 1.00 38.66 166 ASN A N 1
ATOM 873 C CA . ASN A 1 150 ? 4.448 36.082 4.177 1.00 41.27 166 ASN A CA 1
ATOM 874 C C . ASN A 1 150 ? 3.942 35.315 5.415 1.00 40.72 166 ASN A C 1
ATOM 875 O O . ASN A 1 150 ? 3.096 35.803 6.134 1.00 40.46 166 ASN A O 1
ATOM 880 N N . LEU A 1 151 ? 4.460 34.109 5.638 1.00 40.83 167 LEU A N 1
ATOM 881 C CA . LEU A 1 151 ? 4.052 33.270 6.761 1.00 40.68 167 LEU A CA 1
ATOM 882 C C . LEU A 1 151 ? 4.588 33.732 8.125 1.00 43.95 167 LEU A C 1
ATOM 883 O O . LEU A 1 151 ? 4.024 33.359 9.163 1.00 43.67 167 LEU A O 1
ATOM 888 N N . ARG A 1 152 ? 5.673 34.516 8.132 1.00 45.46 168 ARG A N 1
ATOM 889 C CA . ARG A 1 152 ? 6.246 34.964 9.361 1.00 48.85 168 ARG A CA 1
ATOM 890 C C . ARG A 1 152 ? 5.436 36.170 9.818 1.00 50.09 168 ARG A C 1
ATOM 891 O O . ARG A 1 152 ? 5.107 36.257 10.975 1.00 52.12 168 ARG A O 1
ATOM 899 N N . SER A 1 153 ? 5.081 37.099 8.943 1.00 49.16 169 SER A N 1
ATOM 900 C CA . SER A 1 153 ? 4.226 38.192 9.410 1.00 50.70 169 SER A CA 1
ATOM 901 C C . SER A 1 153 ? 2.744 37.760 9.404 1.00 48.95 169 SER A C 1
ATOM 902 O O . SER A 1 153 ? 1.929 38.450 9.976 1.00 49.78 169 SER A O 1
ATOM 905 N N . LYS A 1 154 ? 2.394 36.662 8.719 1.00 46.92 170 LYS A N 1
ATOM 906 C CA . LYS A 1 154 ? 1.006 36.114 8.721 1.00 46.71 170 LYS A CA 1
ATOM 907 C C . LYS A 1 154 ? 0.067 36.966 7.896 1.00 47.34 170 LYS A C 1
ATOM 908 O O . LYS A 1 154 ? -1.129 36.966 8.143 1.00 47.43 170 LYS A O 1
ATOM 914 N N . ASN A 1 155 ? 0.623 37.743 6.960 1.00 49.31 171 ASN A N 1
ATOM 915 C CA . ASN A 1 155 ? -0.186 38.614 6.074 1.00 49.91 171 ASN A CA 1
ATOM 916 C C . ASN A 1 155 ? -0.298 37.989 4.704 1.00 47.38 171 ASN A C 1
ATOM 917 O O . ASN A 1 155 ? 0.609 37.293 4.271 1.00 46.11 171 ASN A O 1
ATOM 922 N N . ALA A 1 156 ? -1.410 38.234 4.020 1.00 44.90 172 ALA A N 1
ATOM 923 C CA . ALA A 1 156 ? -1.605 37.755 2.678 1.00 43.03 172 ALA A CA 1
ATOM 924 C C . ALA A 1 156 ? -2.585 38.689 2.026 1.00 43.61 172 ALA A C 1
ATOM 925 O O . ALA A 1 156 ? -3.557 39.011 2.670 1.00 43.61 172 ALA A O 1
ATOM 927 N N . GLU A 1 157 ? -2.362 39.048 0.754 1.00 43.72 173 GLU A N 1
ATOM 928 C CA . GLU A 1 157 ? -3.268 39.892 -0.020 1.00 45.66 173 GLU A CA 1
ATOM 929 C C . GLU A 1 157 ? -3.500 39.330 -1.422 1.00 44.19 173 GLU A C 1
ATOM 930 O O . GLU A 1 157 ? -2.591 38.810 -2.054 1.00 43.29 173 GLU A O 1
ATOM 936 N N . LEU A 1 158 ? -4.741 39.438 -1.874 1.00 43.08 174 LEU A N 1
ATOM 937 C CA . LEU A 1 158 ? -5.156 39.060 -3.216 1.00 43.62 174 LEU A CA 1
ATOM 938 C C . LEU A 1 158 ? -4.906 40.239 -4.101 1.00 45.14 174 LEU A C 1
ATOM 939 O O . LEU A 1 158 ? -5.069 41.350 -3.678 1.00 46.24 174 LEU A O 1
ATOM 944 N N . ILE A 1 159 ? -4.542 39.998 -5.342 1.00 46.46 175 ILE A N 1
ATOM 945 C CA . ILE A 1 159 ? -4.234 41.084 -6.261 1.00 48.28 175 ILE A CA 1
ATOM 946 C C . ILE A 1 159 ? -5.413 41.607 -7.099 1.00 51.10 175 ILE A C 1
ATOM 947 O O . ILE A 1 159 ? -5.606 42.832 -7.200 1.00 52.77 175 ILE A O 1
ATOM 952 N N . GLU A 1 160 ? -6.217 40.722 -7.686 1.00 50.55 176 GLU A N 1
ATOM 953 C CA . GLU A 1 160 ? -7.297 41.213 -8.585 1.00 53.59 176 GLU A CA 1
ATOM 954 C C . GLU A 1 160 ? -8.638 40.517 -8.298 1.00 52.20 176 GLU A C 1
ATOM 955 O O . GLU A 1 160 ? -8.648 39.362 -7.812 1.00 48.97 176 GLU A O 1
ATOM 961 N N . LYS A 1 161 ? -9.745 41.191 -8.674 1.00 53.55 177 LYS A N 1
ATOM 962 C CA . LYS A 1 161 ? -11.040 40.525 -8.852 1.00 52.92 177 LYS A CA 1
ATOM 963 C C . LYS A 1 161 ? -11.504 39.899 -7.501 1.00 48.97 177 LYS A C 1
ATOM 964 O O . LYS A 1 161 ? -12.022 38.761 -7.418 1.00 46.74 177 LYS A O 1
ATOM 970 N N . VAL A 1 162 ? -11.306 40.686 -6.461 1.00 46.57 178 VAL A N 1
ATOM 971 C CA . VAL A 1 162 ? -11.396 40.233 -5.131 1.00 43.95 178 VAL A CA 1
ATOM 972 C C . VAL A 1 162 ? -12.874 40.275 -4.719 1.00 46.10 178 VAL A C 1
ATOM 973 O O . VAL A 1 162 ? -13.541 41.310 -4.879 1.00 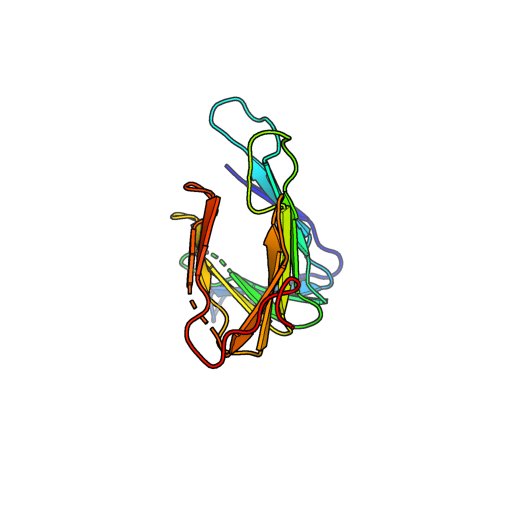47.96 178 VAL A O 1
ATOM 977 N N . ARG A 1 163 ? -13.391 39.147 -4.230 1.00 44.40 179 ARG A N 1
ATOM 978 C CA . ARG A 1 163 ? -14.779 39.033 -3.696 1.00 44.76 179 ARG A CA 1
ATOM 979 C C . ARG A 1 163 ? -14.690 38.603 -2.231 1.00 40.62 179 ARG A C 1
ATOM 980 O O . ARG A 1 163 ? -13.871 37.796 -1.920 1.00 38.96 179 ARG A O 1
ATOM 988 N N . THR A 1 164 ? -15.552 39.089 -1.357 1.00 39.68 180 THR A N 1
ATOM 989 C CA . THR A 1 164 ? -15.597 38.605 0.031 1.00 37.91 180 THR A CA 1
ATOM 990 C C . THR A 1 164 ? -16.877 37.823 0.395 1.00 38.37 180 THR A C 1
ATOM 991 O O . THR A 1 164 ? -17.902 37.991 -0.236 1.00 40.28 180 THR A O 1
ATOM 995 N N . SER A 1 165 ? -16.845 37.069 1.487 1.00 37.86 181 SER A N 1
ATOM 996 C CA . SER A 1 165 ? -18.011 36.282 1.916 1.00 38.63 181 SER A CA 1
ATOM 997 C C . SER A 1 165 ? -19.126 37.126 2.495 1.00 39.29 181 SER A C 1
ATOM 998 O O . SER A 1 165 ? -20.230 36.628 2.703 1.00 42.34 181 SER A O 1
ATOM 1001 N N . TYR A 1 166 ? -18.880 38.394 2.795 1.00 38.57 182 TYR A N 1
ATOM 1002 C CA . TYR A 1 166 ? -19.940 39.215 3.442 1.00 40.06 182 TYR A CA 1
ATOM 1003 C C . TYR A 1 166 ? -20.715 40.063 2.437 1.00 43.29 182 TYR A C 1
ATOM 1004 O O . TYR A 1 166 ? -21.747 40.697 2.771 1.00 43.67 182 TYR A O 1
ATOM 1013 N N . GLU A 1 167 ? -20.217 40.062 1.206 1.00 45.37 183 GLU A N 1
ATOM 1014 C CA . GLU A 1 167 ? -20.848 40.796 0.125 1.00 52.19 183 GLU A CA 1
ATOM 1015 C C . GLU A 1 167 ? -22.274 40.345 -0.173 1.00 55.62 183 GLU A C 1
ATOM 1016 O O . GLU A 1 167 ? -22.588 39.146 -0.072 1.00 56.43 183 GLU A O 1
ATOM 1022 N N . ILE A 1 168 ? -23.087 41.344 -0.529 1.00 59.23 184 ILE A N 1
ATOM 1023 C CA . ILE A 1 168 ? -24.535 41.264 -0.752 1.00 64.92 184 ILE A CA 1
ATOM 1024 C C . ILE A 1 168 ? -25.306 40.759 0.474 1.00 65.32 184 ILE A C 1
ATOM 1025 O O . ILE A 1 168 ? -25.914 41.575 1.185 1.00 66.40 184 ILE A O 1
#

CATH classification: 2.60.450.10

Solvent-accessible surface area: 7642 Å² total